Protein AF-A0A1V2ATU9-F1 (afdb_monomer_lite)

Secondary structure (DSSP, 8-state):
--HHHHHHHHHHHHHHHHHHHHHH-----S-HHHHHHHHHHHHHHHS-TTEEEEEE--EEE-SSTT-EEEPPPEEEEEEETTS--S-------

Sequence (93 aa):
MNLKEFHKTTTDELLAITNRVKNLIHHWPEVGRHKEAVLKNVIKRFIPEKYSIGTGFVIKQTHNRGEHLSSKQIDLIIYDDTSPILCKYSDLG

Foldseek 3Di:
DDVVVVVVVVVVLLVVLVVVLVVVCPDDDPDVVVVLVVSLVSSVVRDDPQKDKDWAWDWDDDPDPPDIDIDDTDSIDI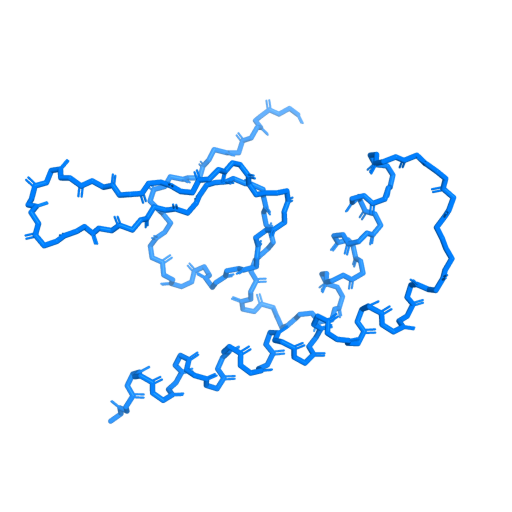DGPVPDDPDDDDPPD

pLDDT: mean 72.02, std 10.71, range [33.03, 86.81]

Radius of gyration: 15.55 Å; chains: 1; bounding box: 28×39×38 Å

Structure (mmCIF, N/CA/C/O backbone):
data_AF-A0A1V2ATU9-F1
#
_entry.id   AF-A0A1V2ATU9-F1
#
loop_
_atom_site.group_PDB
_atom_site.id
_atom_site.type_symbol
_atom_site.label_atom_id
_atom_site.label_alt_id
_atom_site.label_comp_id
_atom_site.label_asym_id
_atom_site.label_entity_id
_atom_site.label_seq_id
_atom_site.pdbx_PDB_ins_code
_atom_site.Cartn_x
_atom_site.Cartn_y
_atom_site.Cartn_z
_atom_site.occupancy
_atom_site.B_iso_or_equiv
_atom_site.auth_seq_id
_atom_site.auth_comp_id
_atom_site.auth_asym_id
_atom_site.auth_atom_id
_atom_site.pdbx_PDB_model_num
ATOM 1 N N . MET A 1 1 ? -15.673 23.286 1.531 1.00 54.59 1 MET A N 1
ATOM 2 C CA . MET A 1 1 ? -15.148 21.913 1.688 1.00 54.59 1 MET A CA 1
ATOM 3 C C . MET A 1 1 ? -13.709 21.912 1.184 1.00 54.59 1 MET A C 1
ATOM 5 O O . MET A 1 1 ? -13.494 22.188 0.012 1.00 54.59 1 MET A O 1
ATOM 9 N N . ASN A 1 2 ? -12.722 21.769 2.074 1.00 80.81 2 ASN A N 1
ATOM 10 C CA . ASN A 1 2 ? -11.303 21.913 1.732 1.00 80.81 2 ASN A CA 1
ATOM 11 C C . ASN A 1 2 ? -10.724 20.556 1.306 1.00 80.81 2 ASN A C 1
ATOM 13 O O . ASN A 1 2 ? -10.366 19.733 2.144 1.00 80.81 2 ASN A O 1
ATOM 17 N N . LEU A 1 3 ? -10.649 20.320 -0.006 1.00 77.44 3 LEU A N 1
ATOM 18 C CA . LEU A 1 3 ? -10.180 19.055 -0.583 1.00 77.44 3 LEU A CA 1
ATOM 19 C C . LEU A 1 3 ? -8.750 18.699 -0.138 1.00 77.44 3 LEU A C 1
ATOM 21 O O . LEU A 1 3 ? -8.444 17.542 0.132 1.00 77.44 3 LEU A O 1
ATOM 25 N N . LYS A 1 4 ? -7.878 19.705 0.005 1.00 77.81 4 LYS A N 1
ATOM 26 C CA . LYS A 1 4 ? -6.495 19.512 0.462 1.00 77.81 4 LYS A CA 1
ATOM 27 C C . LYS A 1 4 ? -6.443 18.998 1.900 1.00 77.81 4 LYS A C 1
ATOM 29 O O . LYS A 1 4 ? -5.629 18.138 2.219 1.00 77.81 4 LYS A O 1
ATOM 34 N N . GLU A 1 5 ? -7.306 19.530 2.755 1.00 78.31 5 GLU A N 1
ATOM 35 C CA . GLU A 1 5 ? -7.398 19.137 4.160 1.00 78.31 5 GLU A CA 1
ATOM 36 C C . GLU A 1 5 ? -7.983 17.731 4.308 1.00 78.31 5 GLU A C 1
ATOM 38 O O . GLU A 1 5 ? -7.431 16.930 5.053 1.00 78.31 5 GLU A O 1
ATOM 43 N N . PHE A 1 6 ? -8.984 17.381 3.495 1.00 77.25 6 PHE A N 1
ATOM 44 C CA . PHE A 1 6 ? -9.513 16.017 3.403 1.00 77.25 6 PHE A CA 1
ATOM 45 C C . PHE A 1 6 ? -8.449 14.987 2.978 1.00 77.25 6 PHE A C 1
ATOM 47 O O . PHE A 1 6 ? -8.318 13.927 3.591 1.00 77.25 6 PHE A O 1
ATOM 54 N N . HIS A 1 7 ? -7.641 15.292 1.957 1.00 72.62 7 HIS A N 1
ATOM 55 C CA . HIS A 1 7 ? -6.539 14.407 1.559 1.00 72.62 7 HIS A CA 1
ATOM 56 C C . HIS A 1 7 ? -5.454 14.307 2.635 1.00 72.62 7 HIS A C 1
ATOM 58 O O . HIS A 1 7 ? -4.848 13.247 2.802 1.00 72.62 7 HIS A O 1
ATOM 64 N N . LYS A 1 8 ? -5.214 15.391 3.383 1.00 78.75 8 LYS A N 1
ATOM 65 C CA . LYS A 1 8 ? -4.255 15.393 4.488 1.00 78.75 8 LYS A CA 1
ATOM 66 C C . LYS A 1 8 ? -4.712 14.465 5.615 1.00 78.75 8 LYS A C 1
ATOM 68 O O . LYS A 1 8 ? -3.955 13.574 5.980 1.00 78.75 8 LYS A O 1
ATOM 73 N N . THR A 1 9 ? -5.952 14.596 6.087 1.00 82.44 9 THR A N 1
ATOM 74 C CA . THR A 1 9 ? -6.483 13.726 7.152 1.00 82.44 9 THR A CA 1
ATOM 75 C C . THR A 1 9 ? -6.535 12.261 6.717 1.00 82.44 9 THR A C 1
ATOM 77 O O . THR A 1 9 ? -6.163 11.377 7.480 1.00 82.44 9 THR A O 1
ATOM 80 N N . THR A 1 10 ? -6.889 12.003 5.455 1.00 72.88 10 THR A N 1
ATOM 81 C CA . THR A 1 10 ? -6.824 10.668 4.833 1.00 72.88 10 THR A CA 1
ATOM 82 C C . THR A 1 10 ? -5.399 10.099 4.866 1.00 72.88 10 THR A C 1
ATOM 84 O O . THR A 1 10 ? -5.191 8.936 5.203 1.00 72.88 10 THR A O 1
ATOM 87 N N . THR A 1 11 ? -4.391 10.920 4.563 1.00 75.62 11 THR A N 1
ATOM 88 C CA . THR A 1 11 ? -2.981 10.502 4.612 1.00 75.62 11 THR A CA 1
ATOM 89 C C . THR A 1 11 ? -2.537 10.183 6.040 1.00 75.62 11 THR A C 1
ATOM 91 O O . THR A 1 11 ? -1.840 9.190 6.258 1.00 75.62 11 THR A O 1
ATOM 94 N N . ASP A 1 12 ? -2.967 10.982 7.016 1.00 82.06 12 ASP A N 1
ATOM 95 C CA . ASP A 1 12 ? -2.631 10.780 8.428 1.00 82.06 12 ASP A CA 1
ATOM 96 C C . ASP A 1 12 ? -3.222 9.460 8.967 1.00 82.06 12 ASP A C 1
ATOM 98 O O . ASP A 1 12 ? -2.530 8.710 9.663 1.00 82.06 12 ASP A O 1
ATOM 102 N N . GLU A 1 13 ? -4.455 9.110 8.575 1.00 78.31 13 GLU A N 1
ATOM 103 C CA . GLU A 1 13 ? -5.074 7.806 8.872 1.00 78.31 13 GLU A CA 1
ATOM 104 C C . GLU A 1 13 ? -4.242 6.639 8.313 1.00 78.31 13 GLU A C 1
ATOM 106 O O . GLU A 1 13 ? -3.931 5.679 9.029 1.00 78.31 13 GLU A O 1
ATOM 111 N N . LEU A 1 14 ? -3.838 6.730 7.041 1.00 72.75 14 LEU A N 1
ATOM 112 C CA . LEU A 1 14 ? -3.028 5.707 6.370 1.00 72.75 14 LEU A CA 1
ATOM 113 C C . LEU A 1 14 ? -1.662 5.527 7.047 1.00 72.75 14 LEU A C 1
ATOM 115 O O . LEU A 1 14 ? -1.182 4.397 7.220 1.00 72.75 14 LEU A O 1
ATOM 119 N N . LEU A 1 15 ? -1.043 6.628 7.474 1.00 78.12 15 LEU A N 1
ATOM 120 C CA . LEU A 1 15 ? 0.236 6.598 8.174 1.00 78.12 15 LEU A CA 1
ATOM 121 C C . LEU A 1 15 ? 0.103 5.953 9.560 1.00 78.12 15 LEU A C 1
ATOM 123 O O . LEU A 1 15 ? 0.944 5.133 9.941 1.00 78.12 15 LEU A O 1
ATOM 127 N N . ALA A 1 16 ? -0.971 6.256 10.293 1.00 80.56 16 ALA A N 1
ATOM 128 C CA . ALA A 1 16 ? -1.248 5.649 11.591 1.00 80.56 16 ALA A CA 1
ATOM 129 C C . ALA A 1 16 ? -1.417 4.124 11.484 1.00 80.56 16 ALA A C 1
ATOM 131 O O . ALA A 1 16 ? -0.837 3.376 12.276 1.00 80.56 16 ALA A O 1
ATOM 132 N N . ILE A 1 17 ? -2.147 3.646 10.472 1.00 72.44 17 ILE A N 1
ATOM 133 C CA . ILE A 1 17 ? -2.320 2.209 10.211 1.00 72.44 17 ILE A CA 1
ATOM 134 C C . ILE A 1 17 ? -0.979 1.559 9.858 1.00 72.44 17 ILE A C 1
ATOM 136 O O . ILE A 1 17 ? -0.625 0.525 10.427 1.00 72.44 17 ILE A O 1
ATOM 140 N N . THR A 1 18 ? -0.189 2.201 8.995 1.00 70.81 18 THR A N 1
ATOM 141 C CA . THR A 1 18 ? 1.155 1.729 8.629 1.00 70.81 18 THR A CA 1
ATOM 142 C C . THR A 1 18 ? 2.051 1.575 9.859 1.00 70.81 18 THR A C 1
ATOM 144 O O . THR A 1 18 ? 2.735 0.562 10.011 1.00 70.81 18 THR A O 1
ATOM 147 N N . ASN A 1 19 ? 2.022 2.546 10.773 1.00 75.81 19 ASN A N 1
ATOM 148 C CA . ASN A 1 19 ? 2.807 2.499 12.006 1.00 75.81 19 ASN A CA 1
ATOM 149 C C . ASN A 1 19 ? 2.348 1.375 12.947 1.00 75.81 19 ASN A C 1
ATOM 151 O O . ASN A 1 19 ? 3.186 0.671 13.508 1.00 75.81 19 ASN A O 1
ATOM 155 N N . ARG A 1 20 ? 1.036 1.135 13.074 1.00 73.81 20 ARG A N 1
ATOM 156 C CA . ARG A 1 20 ? 0.499 0.005 13.859 1.00 73.81 20 ARG A CA 1
ATOM 157 C C . ARG A 1 20 ? 0.968 -1.342 13.312 1.00 73.81 20 ARG A C 1
ATOM 159 O O . ARG A 1 20 ? 1.350 -2.215 14.085 1.00 73.81 20 ARG A O 1
ATOM 166 N N . VAL A 1 21 ? 0.979 -1.490 11.990 1.00 68.69 21 VAL A N 1
ATOM 167 C CA . VAL A 1 21 ? 1.429 -2.709 11.304 1.00 68.69 21 VAL A CA 1
ATOM 168 C C . VAL A 1 21 ? 2.927 -2.923 11.509 1.00 68.69 21 VAL A C 1
ATOM 170 O O . VAL A 1 21 ? 3.335 -4.024 11.866 1.00 68.69 21 VAL A O 1
ATOM 173 N N . LYS A 1 22 ? 3.746 -1.872 11.370 1.00 69.00 22 LYS A N 1
ATOM 174 C CA . LYS A 1 22 ? 5.187 -1.936 11.670 1.00 69.00 22 LYS A CA 1
ATOM 175 C C . LYS A 1 22 ? 5.456 -2.405 13.100 1.00 69.00 22 LYS A C 1
ATOM 177 O O . LYS A 1 22 ? 6.308 -3.260 13.302 1.00 69.00 22 LYS A O 1
ATOM 182 N N . ASN A 1 23 ? 4.700 -1.894 14.071 1.00 70.50 23 ASN A N 1
ATOM 183 C CA . ASN A 1 23 ? 4.865 -2.265 15.477 1.00 70.50 23 ASN A CA 1
ATOM 184 C C . ASN A 1 23 ? 4.441 -3.712 15.775 1.00 70.50 23 ASN A C 1
ATOM 186 O O . ASN A 1 23 ? 4.980 -4.326 16.692 1.00 70.50 23 ASN A O 1
ATOM 190 N N . LEU A 1 24 ? 3.490 -4.260 15.013 1.00 66.44 24 LEU A N 1
ATOM 191 C CA . LEU A 1 24 ? 2.998 -5.626 15.199 1.00 66.44 24 LEU A CA 1
ATOM 192 C C . LEU A 1 24 ? 3.968 -6.683 14.646 1.00 66.44 24 LEU A C 1
ATOM 194 O O . LEU A 1 24 ? 3.994 -7.811 15.133 1.00 66.44 24 LEU A O 1
ATOM 198 N N . ILE A 1 25 ? 4.765 -6.340 13.632 1.00 64.69 25 ILE A N 1
ATOM 199 C CA . ILE A 1 25 ? 5.586 -7.306 12.900 1.00 64.69 25 ILE A CA 1
ATOM 200 C C . ILE A 1 25 ? 7.060 -7.193 13.325 1.00 64.69 25 ILE A C 1
ATOM 202 O O . ILE A 1 25 ? 7.901 -6.681 12.590 1.00 64.69 25 ILE A O 1
ATOM 206 N N . HIS A 1 26 ? 7.371 -7.666 14.537 1.00 58.56 26 HIS A N 1
ATOM 207 C CA . HIS A 1 26 ? 8.716 -7.589 15.134 1.00 58.56 26 HIS A CA 1
ATOM 208 C C . HIS A 1 26 ? 9.674 -8.717 14.682 1.00 58.56 26 HIS A C 1
ATOM 210 O O . HIS A 1 26 ? 10.888 -8.561 14.768 1.00 58.56 26 HIS A O 1
ATOM 216 N N . HIS A 1 27 ? 9.158 -9.842 14.165 1.00 55.16 27 HIS A N 1
ATOM 217 C CA . HIS A 1 27 ? 9.963 -10.985 13.710 1.00 55.16 27 HIS A CA 1
ATOM 218 C C . HIS A 1 27 ? 9.409 -11.587 12.413 1.00 55.16 27 HIS A C 1
ATOM 220 O O . HIS A 1 27 ? 8.268 -12.037 12.360 1.00 55.16 27 HIS A O 1
ATOM 226 N N . TRP A 1 28 ? 10.238 -11.620 11.367 1.00 60.72 28 TRP A N 1
ATOM 227 C CA . TRP A 1 28 ? 9.905 -12.188 10.059 1.00 60.72 28 TRP A CA 1
ATOM 228 C C . TRP A 1 28 ? 10.759 -13.432 9.759 1.00 60.72 28 TRP A C 1
ATOM 230 O O . TRP A 1 28 ? 11.973 -13.287 9.622 1.00 60.72 28 TRP A O 1
ATOM 240 N N . PRO A 1 29 ? 10.165 -14.613 9.519 1.00 53.00 29 PRO A N 1
ATOM 241 C CA . PRO A 1 29 ? 10.835 -15.718 8.825 1.00 53.00 29 PRO A CA 1
ATOM 242 C C . PRO A 1 29 ? 11.055 -15.386 7.334 1.00 53.00 29 PRO A C 1
ATOM 244 O O . PRO A 1 29 ? 10.242 -14.699 6.717 1.00 53.00 29 PRO A O 1
ATOM 247 N N . GLU A 1 30 ? 12.157 -15.844 6.739 1.00 54.66 30 GLU A N 1
ATOM 248 C CA . GLU A 1 30 ? 12.829 -15.250 5.563 1.00 54.66 30 GLU A CA 1
ATOM 249 C C . GLU A 1 30 ? 12.140 -15.300 4.177 1.00 54.66 30 GLU A C 1
ATOM 251 O O . GLU A 1 30 ? 12.653 -14.695 3.239 1.00 54.66 30 GLU A O 1
ATOM 256 N N . VAL A 1 31 ? 10.964 -15.903 3.988 1.00 61.34 31 VAL A N 1
ATOM 257 C CA . VAL A 1 31 ? 10.423 -16.112 2.623 1.00 61.34 31 VAL A CA 1
ATOM 258 C C . VAL A 1 31 ? 9.669 -14.883 2.087 1.00 61.34 31 VAL A C 1
ATOM 260 O O . VAL A 1 31 ? 8.486 -14.704 2.371 1.00 61.34 31 VAL A O 1
ATOM 263 N N . GLY A 1 32 ? 10.328 -14.056 1.263 1.00 62.84 32 GLY A N 1
ATOM 264 C CA . GLY A 1 32 ? 9.826 -12.762 0.749 1.00 62.84 32 GLY A CA 1
ATOM 265 C C . GLY A 1 32 ? 8.377 -12.743 0.229 1.00 62.84 32 GLY A C 1
ATOM 266 O O . GLY A 1 32 ? 7.603 -11.872 0.611 1.00 62.84 32 GLY A O 1
ATOM 267 N N . ARG A 1 33 ? 7.951 -13.757 -0.537 1.00 65.88 33 ARG A N 1
ATOM 268 C CA . ARG A 1 33 ? 6.571 -13.849 -1.068 1.00 65.88 33 ARG A CA 1
ATOM 269 C C . ARG A 1 33 ? 5.516 -14.093 0.014 1.00 65.88 33 ARG A C 1
ATOM 271 O O . ARG A 1 33 ? 4.415 -13.552 -0.037 1.00 65.88 33 ARG A O 1
ATOM 278 N N . HIS A 1 34 ? 5.863 -14.908 1.010 1.00 64.62 34 HIS A N 1
ATOM 279 C CA . HIS A 1 34 ? 5.007 -15.129 2.171 1.00 64.62 34 HIS A CA 1
ATOM 280 C C . HIS A 1 34 ? 4.935 -13.857 3.022 1.00 64.62 34 HIS A C 1
ATOM 282 O O . HIS A 1 34 ? 3.878 -13.548 3.574 1.00 64.62 34 HIS A O 1
ATOM 288 N N . LYS A 1 35 ? 6.023 -13.068 3.048 1.00 68.62 35 LYS A N 1
ATOM 289 C CA . LYS A 1 35 ? 6.035 -11.786 3.750 1.00 68.62 35 LYS A CA 1
ATOM 290 C C . LYS A 1 35 ? 5.019 -10.807 3.185 1.00 68.62 35 LYS A C 1
ATOM 292 O O . LYS A 1 35 ? 4.199 -10.263 3.919 1.00 68.62 35 LYS A O 1
ATOM 297 N N . GLU A 1 36 ? 5.013 -10.640 1.873 1.00 69.69 36 GLU A N 1
ATOM 298 C CA . GLU A 1 36 ? 4.070 -9.742 1.207 1.00 69.69 36 GLU A CA 1
ATOM 299 C C . GLU A 1 36 ? 2.612 -10.159 1.416 1.00 69.69 36 GLU A C 1
ATOM 301 O O . GLU A 1 36 ? 1.766 -9.307 1.682 1.00 69.69 36 GLU A O 1
ATOM 306 N N . ALA A 1 37 ? 2.308 -11.458 1.352 1.00 74.25 37 ALA A N 1
ATOM 307 C CA . ALA A 1 37 ? 0.951 -11.960 1.560 1.00 74.25 37 ALA A CA 1
ATOM 308 C C . ALA A 1 37 ? 0.453 -11.719 2.996 1.00 74.25 37 ALA A C 1
ATOM 310 O O . ALA A 1 37 ? -0.670 -11.247 3.194 1.00 74.25 37 ALA A O 1
ATOM 311 N N . VAL A 1 38 ? 1.291 -11.994 4.002 1.00 76.00 38 VAL A N 1
ATOM 312 C CA . VAL A 1 38 ? 0.959 -11.731 5.411 1.00 76.00 38 VAL A CA 1
ATOM 313 C C . VAL A 1 38 ? 0.801 -10.231 5.648 1.00 76.00 38 VAL A C 1
ATOM 315 O O . VAL A 1 38 ? -0.189 -9.819 6.249 1.00 76.00 38 VAL A O 1
ATOM 318 N N . LEU A 1 39 ? 1.706 -9.404 5.118 1.00 76.50 39 LEU A N 1
ATOM 319 C CA . LEU A 1 39 ? 1.631 -7.949 5.244 1.00 76.50 39 LEU A CA 1
ATOM 320 C C . LEU A 1 39 ? 0.345 -7.394 4.615 1.00 76.50 39 LEU A C 1
ATOM 322 O O . LEU A 1 39 ? -0.375 -6.642 5.269 1.00 76.50 39 LEU A O 1
ATOM 326 N N . LYS A 1 40 ? 0.009 -7.815 3.389 1.00 77.88 40 LYS A N 1
ATOM 327 C CA . LYS A 1 40 ? -1.238 -7.440 2.703 1.00 77.88 40 LYS A CA 1
ATOM 328 C C . LYS A 1 40 ? -2.466 -7.827 3.525 1.00 77.88 40 LYS A C 1
ATOM 330 O O . LYS A 1 40 ? -3.356 -7.001 3.708 1.00 77.88 40 LYS A O 1
ATOM 335 N N . ASN A 1 41 ? -2.496 -9.043 4.069 1.00 77.19 41 ASN A N 1
ATOM 336 C CA . ASN A 1 41 ? -3.613 -9.525 4.885 1.00 77.19 41 ASN A CA 1
ATOM 337 C C . ASN A 1 41 ? -3.750 -8.776 6.214 1.00 77.19 41 ASN A C 1
ATOM 339 O O . ASN A 1 41 ? -4.867 -8.467 6.625 1.00 77.19 41 ASN A O 1
ATOM 343 N N . VAL A 1 42 ? -2.637 -8.473 6.883 1.00 76.62 42 VAL A N 1
ATOM 344 C CA . VAL A 1 42 ? -2.640 -7.689 8.123 1.00 76.62 42 VAL A CA 1
ATOM 345 C C . VAL A 1 42 ? -3.144 -6.280 7.831 1.00 76.62 42 VAL A C 1
ATOM 347 O O . VAL A 1 42 ? -4.096 -5.841 8.465 1.00 76.62 42 VAL A O 1
ATOM 350 N N . ILE A 1 43 ? -2.590 -5.601 6.825 1.00 76.81 43 ILE A N 1
ATOM 351 C CA . ILE A 1 43 ? -3.010 -4.244 6.450 1.00 76.81 43 ILE A CA 1
ATOM 352 C C . ILE A 1 43 ? -4.490 -4.224 6.062 1.00 76.81 43 ILE A C 1
ATOM 354 O O . ILE A 1 43 ? -5.216 -3.371 6.561 1.00 76.81 43 ILE A O 1
ATOM 358 N N . LYS A 1 44 ? -4.971 -5.206 5.284 1.00 80.12 44 LYS A N 1
ATOM 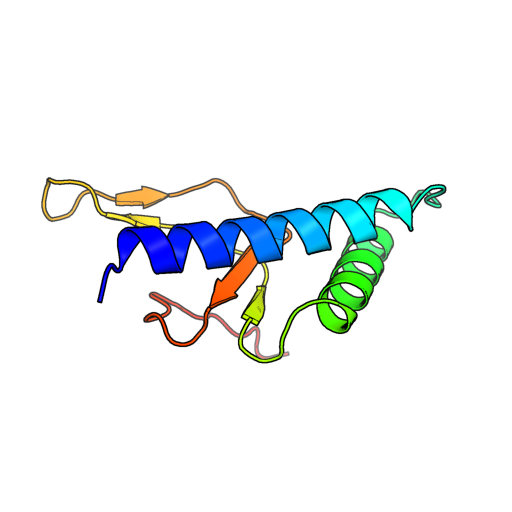359 C CA . LYS A 1 44 ? -6.387 -5.326 4.894 1.00 80.12 44 LYS A CA 1
ATOM 360 C C . LYS A 1 44 ? -7.342 -5.362 6.092 1.00 80.12 44 LYS A C 1
ATOM 362 O O . LYS A 1 44 ? -8.456 -4.874 5.984 1.00 80.12 44 LYS A O 1
ATOM 367 N N . ARG A 1 45 ? -6.919 -5.921 7.231 1.00 79.25 45 ARG A N 1
ATOM 368 C CA . ARG A 1 45 ? -7.733 -5.978 8.461 1.00 79.25 45 ARG A CA 1
ATOM 369 C C . ARG A 1 45 ? -7.779 -4.658 9.230 1.00 79.25 45 ARG A C 1
ATOM 371 O O . ARG A 1 45 ? -8.667 -4.486 10.056 1.00 79.25 45 ARG A O 1
ATOM 378 N N . PHE A 1 46 ? -6.810 -3.769 9.015 1.00 76.88 46 PHE A N 1
ATOM 379 C CA . PHE A 1 46 ? -6.687 -2.510 9.756 1.00 76.88 46 PHE A CA 1
ATOM 380 C C . PHE A 1 46 ? -7.050 -1.272 8.933 1.00 76.88 46 PHE A C 1
ATOM 382 O O . PHE A 1 46 ? -7.201 -0.199 9.517 1.00 76.88 46 PHE A O 1
ATOM 389 N N . ILE A 1 47 ? -7.184 -1.396 7.611 1.00 77.75 47 ILE A N 1
ATOM 390 C CA . ILE A 1 47 ? -7.668 -0.304 6.768 1.00 77.75 47 ILE A CA 1
ATOM 391 C C . ILE A 1 47 ? -9.205 -0.258 6.746 1.00 77.75 47 ILE A C 1
ATOM 393 O O . ILE A 1 47 ? -9.849 -1.306 6.728 1.00 77.75 47 ILE A O 1
ATOM 397 N N . PRO A 1 48 ? -9.804 0.944 6.734 1.00 78.19 48 PRO A N 1
ATOM 398 C CA . PRO A 1 48 ? -11.223 1.124 6.440 1.00 78.19 48 PRO A CA 1
ATOM 399 C C . PRO A 1 48 ? -11.635 0.517 5.090 1.00 78.19 48 PRO A C 1
ATOM 401 O O . PRO A 1 48 ? -10.855 0.560 4.141 1.00 78.19 48 PRO A O 1
ATOM 404 N N . GLU A 1 49 ? -12.882 0.047 4.977 1.00 78.44 49 GLU A N 1
ATOM 405 C CA . GLU A 1 49 ? -13.413 -0.599 3.758 1.00 78.44 49 GLU A CA 1
ATOM 406 C C . GLU A 1 49 ? -13.374 0.289 2.505 1.00 78.44 49 GLU A C 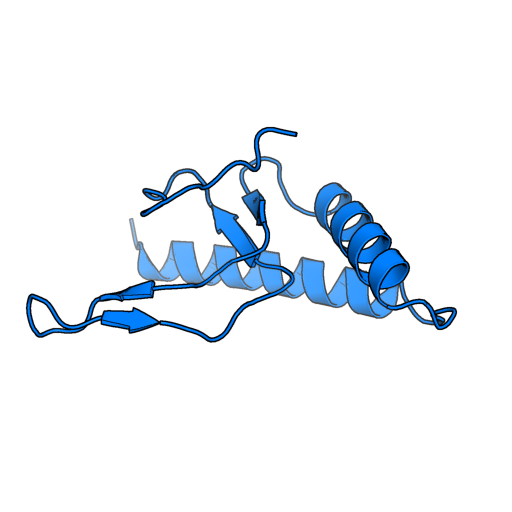1
ATOM 408 O O . GLU A 1 49 ? -13.311 -0.231 1.397 1.00 78.44 49 GLU A O 1
ATOM 413 N N . LYS A 1 50 ? -13.345 1.620 2.671 1.00 79.62 50 LYS A N 1
ATOM 414 C CA . LYS A 1 50 ? -13.193 2.586 1.567 1.00 79.62 50 LYS A CA 1
ATOM 415 C C . LYS A 1 50 ? -11.826 2.538 0.870 1.00 79.62 50 LYS A C 1
ATOM 417 O O . LYS A 1 50 ? -11.638 3.200 -0.143 1.00 79.62 50 LYS A O 1
ATOM 422 N N . TYR A 1 51 ? -10.843 1.838 1.437 1.00 80.44 51 TYR A N 1
ATOM 423 C CA . TYR A 1 51 ? -9.514 1.730 0.848 1.00 80.44 51 TYR A CA 1
ATOM 424 C C . TYR A 1 51 ? -9.276 0.334 0.283 1.00 80.44 51 TYR A C 1
ATOM 426 O O . TYR A 1 51 ? -9.504 -0.689 0.929 1.00 80.44 51 TYR A O 1
ATOM 434 N N . SER A 1 52 ? -8.722 0.308 -0.920 1.00 83.50 52 SER A N 1
ATOM 435 C CA . SER A 1 52 ? -8.295 -0.893 -1.617 1.00 83.50 52 SER A CA 1
ATOM 436 C C . SER A 1 52 ? -6.784 -1.088 -1.504 1.00 83.50 52 SER A C 1
ATOM 438 O O . SER A 1 52 ? -6.011 -0.132 -1.431 1.00 83.50 52 SER A O 1
ATOM 440 N N . ILE A 1 53 ? -6.357 -2.354 -1.518 1.00 81.69 53 ILE A N 1
ATOM 441 C CA . ILE A 1 53 ? -4.942 -2.742 -1.558 1.00 81.69 53 ILE A CA 1
ATOM 442 C C . ILE A 1 53 ? -4.640 -3.380 -2.907 1.00 81.69 53 ILE A C 1
ATOM 444 O O . ILE A 1 53 ? -5.358 -4.278 -3.347 1.00 81.69 53 ILE A O 1
ATOM 448 N N . GLY A 1 54 ? -3.548 -2.960 -3.536 1.00 82.50 54 GLY A N 1
ATOM 449 C CA . GLY A 1 54 ? -3.060 -3.550 -4.776 1.00 82.50 54 GLY A CA 1
ATOM 450 C C . GLY A 1 54 ? -1.542 -3.544 -4.886 1.00 82.50 54 GLY A C 1
ATOM 451 O O . GLY A 1 54 ? -0.826 -3.112 -3.986 1.00 82.50 54 GLY A O 1
ATOM 452 N N . THR A 1 55 ? -1.069 -4.023 -6.026 1.00 82.62 55 THR A N 1
ATOM 453 C CA . THR A 1 55 ? 0.318 -3.933 -6.486 1.00 82.62 55 THR A CA 1
ATOM 454 C C . THR A 1 55 ? 0.272 -3.272 -7.857 1.00 82.62 55 THR A C 1
ATOM 456 O O . THR A 1 55 ? -0.639 -3.558 -8.633 1.00 82.62 55 THR A O 1
ATOM 459 N N . GLY A 1 56 ? 1.205 -2.375 -8.163 1.00 83.94 56 GLY A N 1
ATOM 460 C CA . GLY A 1 56 ? 1.186 -1.695 -9.456 1.00 83.94 56 GLY A CA 1
ATOM 461 C C . GLY A 1 56 ? 2.058 -0.453 -9.510 1.00 83.94 56 GLY A C 1
ATOM 462 O O . GLY A 1 56 ? 3.083 -0.369 -8.839 1.00 83.94 56 GLY A O 1
ATOM 463 N N . PHE A 1 57 ? 1.637 0.515 -10.317 1.00 82.75 57 PHE A N 1
ATOM 464 C CA . PHE A 1 57 ? 2.356 1.760 -10.559 1.00 82.75 57 PHE A CA 1
ATOM 465 C C . PHE A 1 57 ? 1.446 2.946 -10.256 1.00 82.75 57 PHE A C 1
ATOM 467 O O . PHE A 1 57 ? 0.245 2.899 -10.521 1.00 82.75 57 PHE A O 1
ATOM 474 N N . VAL A 1 58 ? 2.024 4.024 -9.738 1.00 82.00 58 VAL A N 1
ATOM 475 C CA . VAL A 1 58 ? 1.329 5.300 -9.563 1.00 82.00 58 VAL A CA 1
ATOM 476 C C . VAL A 1 58 ? 1.745 6.225 -10.696 1.00 82.00 58 VAL A C 1
ATOM 478 O O . VAL A 1 58 ? 2.936 6.428 -10.933 1.00 82.00 58 VAL A O 1
ATOM 481 N N . ILE A 1 59 ? 0.758 6.781 -11.398 1.00 82.19 59 ILE A N 1
ATOM 482 C CA . ILE A 1 59 ? 0.965 7.724 -12.496 1.00 82.19 59 ILE A CA 1
ATOM 483 C C . ILE A 1 59 ? 0.565 9.116 -12.016 1.00 82.19 59 ILE A C 1
ATOM 485 O O . ILE A 1 59 ? -0.553 9.327 -11.548 1.00 82.19 59 ILE A O 1
ATOM 489 N N . LYS A 1 60 ? 1.473 10.077 -12.162 1.00 80.88 60 LYS A N 1
ATOM 490 C CA . LYS A 1 60 ? 1.229 11.493 -11.899 1.00 80.88 60 LYS A CA 1
ATOM 491 C C . LYS A 1 60 ? 1.169 12.249 -13.223 1.00 80.88 60 LYS A C 1
ATOM 493 O O . LYS A 1 60 ? 2.125 12.218 -13.998 1.00 80.88 60 LYS A O 1
ATOM 498 N N . GLN A 1 61 ? 0.063 12.952 -13.457 1.00 74.44 61 GLN A N 1
ATOM 499 C CA . GLN A 1 61 ? -0.052 13.894 -14.573 1.00 74.44 61 GLN A CA 1
ATOM 500 C C . GLN A 1 61 ? 0.874 15.094 -14.336 1.00 74.44 61 GLN A C 1
ATOM 502 O O . GLN A 1 61 ? 0.957 15.602 -13.211 1.00 74.44 61 GLN A O 1
ATOM 507 N N . THR A 1 62 ? 1.584 15.536 -15.373 1.00 75.69 62 THR A N 1
ATOM 508 C CA . THR A 1 62 ? 2.364 16.779 -15.326 1.00 75.69 62 THR A CA 1
ATOM 509 C C . THR A 1 62 ? 1.561 17.934 -15.929 1.00 75.69 62 THR A C 1
ATOM 511 O O . THR A 1 62 ? 0.461 17.755 -16.448 1.00 75.69 62 THR A O 1
ATOM 514 N N . HIS A 1 63 ? 2.100 19.151 -15.836 1.00 75.88 63 HIS A N 1
ATOM 515 C CA . HIS A 1 63 ? 1.488 20.350 -16.417 1.00 75.88 63 HIS A CA 1
ATOM 516 C C . HIS A 1 63 ? 1.421 20.299 -17.955 1.00 75.88 63 HIS A C 1
ATOM 518 O O . HIS A 1 63 ? 0.631 21.023 -18.558 1.00 75.88 63 HIS A O 1
ATOM 524 N N . ASN A 1 64 ? 2.221 19.428 -18.579 1.00 74.88 64 ASN A N 1
ATOM 525 C CA . ASN A 1 64 ? 2.274 19.243 -20.020 1.00 74.88 64 ASN A CA 1
ATOM 526 C C . ASN A 1 64 ? 1.362 18.089 -20.437 1.00 74.88 64 ASN A C 1
ATOM 528 O O . ASN A 1 64 ? 1.511 16.945 -20.007 1.00 74.88 64 ASN A O 1
ATOM 532 N N . ARG A 1 65 ? 0.414 18.384 -21.327 1.00 67.75 65 ARG A N 1
ATOM 533 C CA . ARG A 1 65 ? -0.524 17.390 -21.847 1.00 67.75 65 ARG A CA 1
ATOM 534 C C . ARG A 1 65 ? 0.242 16.318 -22.636 1.00 67.75 65 ARG A C 1
ATOM 536 O O . ARG A 1 65 ? 0.845 16.628 -23.656 1.00 67.75 65 ARG A O 1
ATOM 543 N N . GLY A 1 66 ? 0.190 15.069 -22.171 1.00 69.31 66 GLY A N 1
ATOM 544 C CA . GLY A 1 66 ? 0.879 13.923 -22.785 1.00 69.31 66 GLY A CA 1
ATOM 545 C C . GLY A 1 66 ? 2.103 13.432 -22.008 1.00 69.31 66 GLY A C 1
ATOM 546 O O . GLY A 1 66 ? 2.517 12.291 -22.199 1.00 69.31 66 GLY A O 1
ATOM 547 N N . GLU A 1 67 ? 2.625 14.225 -21.073 1.00 72.25 67 GLU A N 1
ATOM 548 C CA . GLU A 1 67 ? 3.712 13.810 -20.190 1.00 72.25 67 GLU A CA 1
ATOM 549 C C . GLU A 1 67 ? 3.162 13.267 -18.869 1.00 72.25 67 GLU A C 1
ATOM 551 O O . GLU A 1 67 ? 2.320 13.874 -18.201 1.00 72.25 67 GLU A O 1
ATOM 556 N N . HIS A 1 68 ? 3.659 12.099 -18.477 1.00 76.38 68 HIS A N 1
ATOM 557 C CA . HIS A 1 68 ? 3.277 11.449 -17.234 1.00 76.38 68 HIS A CA 1
ATOM 558 C C . HIS A 1 68 ? 4.522 10.941 -16.526 1.00 76.38 68 HIS A C 1
ATOM 560 O O . HIS A 1 68 ? 5.424 10.383 -17.151 1.00 76.38 68 HIS A O 1
ATOM 566 N N . LEU A 1 69 ? 4.554 11.109 -15.209 1.00 78.69 69 LEU A N 1
ATOM 567 C CA . LEU A 1 69 ? 5.580 10.514 -14.367 1.00 78.69 69 LEU A CA 1
ATOM 568 C C . LEU A 1 69 ? 5.017 9.230 -13.772 1.00 78.69 69 LEU A C 1
ATOM 570 O O . LEU A 1 69 ? 4.020 9.273 -13.051 1.00 78.69 69 LEU A O 1
ATOM 574 N N . SER A 1 70 ? 5.647 8.097 -14.068 1.00 82.00 70 SER A N 1
ATOM 575 C CA . SER A 1 70 ? 5.345 6.828 -13.414 1.00 82.00 70 SER A CA 1
ATOM 576 C C . SER A 1 70 ? 6.296 6.582 -12.246 1.00 82.00 70 SER A C 1
ATOM 578 O O . SER A 1 70 ? 7.479 6.930 -12.278 1.00 82.00 70 SER A O 1
ATOM 580 N N . SER A 1 71 ? 5.779 5.962 -11.190 1.00 83.62 71 SER A N 1
ATOM 581 C CA . SER A 1 71 ? 6.620 5.361 -10.161 1.00 83.62 71 SER A CA 1
ATOM 582 C C . SER A 1 71 ? 7.305 4.095 -10.690 1.00 83.62 71 SER A C 1
ATOM 584 O O . SER A 1 71 ? 6.936 3.547 -11.729 1.00 83.62 71 SER A O 1
ATOM 586 N N . LYS A 1 72 ? 8.259 3.562 -9.920 1.00 86.81 72 LYS A N 1
ATOM 587 C CA . LYS A 1 72 ? 8.648 2.146 -10.042 1.00 86.81 72 LYS A CA 1
ATOM 588 C C . LYS A 1 72 ? 7.476 1.240 -9.632 1.00 86.81 72 LYS A C 1
ATOM 590 O O . LYS A 1 72 ? 6.480 1.738 -9.103 1.00 86.81 72 LYS A O 1
ATOM 595 N N . GLN A 1 73 ? 7.599 -0.068 -9.864 1.00 81.25 73 GLN A N 1
ATOM 596 C CA . GLN A 1 73 ? 6.636 -1.045 -9.351 1.00 81.25 73 GLN A CA 1
ATOM 597 C C . GLN A 1 73 ? 6.580 -0.946 -7.823 1.00 81.25 73 GLN A C 1
ATOM 599 O O . GLN A 1 73 ? 7.616 -0.900 -7.162 1.00 81.25 73 GLN A O 1
ATOM 604 N N . ILE A 1 74 ? 5.368 -0.865 -7.284 1.00 82.19 74 ILE A N 1
ATOM 605 C CA . ILE A 1 74 ? 5.097 -0.783 -5.854 1.00 82.19 74 ILE A CA 1
ATOM 606 C C . ILE A 1 74 ? 4.373 -2.063 -5.451 1.00 82.19 74 ILE A C 1
ATOM 608 O O . ILE A 1 74 ? 3.256 -2.321 -5.907 1.00 82.19 74 ILE A O 1
ATOM 612 N N . ASP A 1 75 ? 4.995 -2.836 -4.564 1.00 74.31 75 ASP A N 1
ATOM 613 C CA . ASP A 1 75 ? 4.485 -4.134 -4.105 1.00 74.31 75 ASP A CA 1
ATOM 614 C C . ASP A 1 75 ? 3.199 -4.013 -3.276 1.00 74.31 75 ASP A C 1
ATOM 616 O O . ASP A 1 75 ? 2.373 -4.930 -3.252 1.00 74.31 75 ASP A O 1
ATOM 620 N N . LEU A 1 76 ? 2.998 -2.860 -2.634 1.00 78.19 76 LEU A N 1
ATOM 621 C CA . LEU A 1 76 ? 1.834 -2.553 -1.814 1.00 78.19 76 LEU A CA 1
ATOM 622 C C . LEU A 1 76 ? 1.397 -1.092 -1.996 1.00 78.19 76 LEU A C 1
ATOM 624 O O . LEU A 1 76 ? 2.059 -0.168 -1.526 1.00 78.19 76 LEU A O 1
ATOM 628 N N . ILE A 1 77 ? 0.241 -0.900 -2.620 1.00 80.88 77 ILE A N 1
ATOM 629 C CA . ILE A 1 77 ? -0.429 0.391 -2.773 1.00 80.88 77 ILE A CA 1
ATOM 630 C C . ILE A 1 77 ? -1.727 0.332 -1.977 1.00 80.88 77 ILE A C 1
ATOM 632 O O . ILE A 1 77 ? -2.529 -0.575 -2.194 1.00 80.88 77 ILE A O 1
ATOM 636 N N . ILE A 1 78 ? -1.937 1.303 -1.090 1.00 81.38 78 ILE A N 1
ATOM 637 C CA . ILE A 1 78 ? -3.233 1.552 -0.453 1.00 81.38 78 ILE A CA 1
ATOM 638 C C . ILE A 1 78 ? -3.822 2.783 -1.134 1.00 81.38 78 ILE A C 1
ATOM 640 O O . ILE A 1 78 ? -3.177 3.832 -1.161 1.00 81.38 78 ILE A O 1
ATOM 644 N N . TYR A 1 79 ? -5.004 2.649 -1.722 1.00 78.62 79 TYR A N 1
ATOM 645 C CA . TYR A 1 79 ? -5.642 3.721 -2.481 1.00 78.62 79 TYR A CA 1
ATOM 646 C C . TYR A 1 79 ? -7.147 3.749 -2.238 1.00 78.62 79 TYR A C 1
ATOM 648 O O . TYR A 1 79 ? -7.751 2.748 -1.867 1.00 78.62 79 TYR A O 1
ATOM 656 N N . ASP A 1 80 ? -7.735 4.919 -2.439 1.00 80.19 80 ASP A N 1
ATOM 657 C CA . ASP A 1 80 ? -9.179 5.123 -2.428 1.00 80.19 80 ASP A CA 1
ATOM 658 C C . ASP A 1 80 ? -9.732 4.795 -3.826 1.00 80.19 80 ASP A C 1
ATOM 660 O O . ASP A 1 80 ? -9.264 5.356 -4.822 1.00 80.19 80 ASP A O 1
ATOM 664 N N . ASP A 1 81 ? -10.676 3.858 -3.915 1.00 71.56 81 ASP A N 1
ATOM 665 C CA . ASP A 1 81 ? -11.273 3.418 -5.182 1.00 71.56 81 ASP A CA 1
ATOM 666 C C . ASP A 1 81 ? -12.425 4.315 -5.663 1.00 71.56 81 ASP A C 1
ATOM 668 O O . ASP A 1 81 ? -12.929 4.129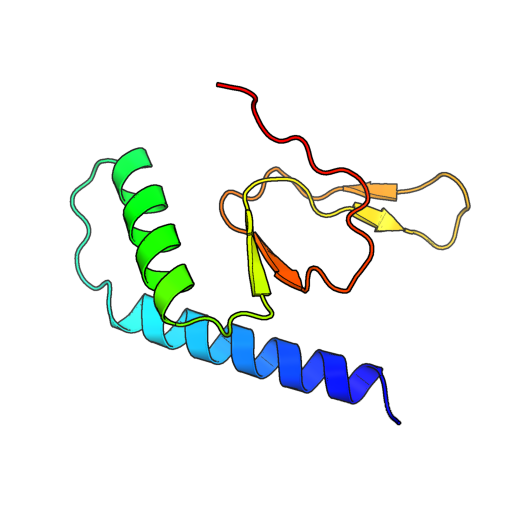 -6.773 1.00 71.56 81 ASP A O 1
ATOM 672 N N . THR A 1 82 ? -12.783 5.344 -4.886 1.00 67.44 82 THR A N 1
ATOM 673 C CA . THR A 1 82 ? -13.684 6.419 -5.327 1.00 67.44 82 THR A CA 1
ATOM 674 C C . THR A 1 82 ? -13.014 7.369 -6.323 1.00 67.44 82 THR A C 1
ATOM 676 O O . THR A 1 82 ? -13.698 8.088 -7.054 1.00 67.44 82 THR A O 1
ATOM 679 N N . SER A 1 83 ? -11.677 7.367 -6.393 1.00 61.03 83 SER A N 1
ATOM 680 C CA . SER A 1 83 ? -10.919 8.076 -7.427 1.00 61.03 83 SER A CA 1
ATOM 681 C C . SER A 1 83 ? -10.766 7.203 -8.678 1.00 61.03 83 SER A C 1
ATOM 683 O O . SER A 1 83 ? -10.535 6.000 -8.555 1.00 61.03 83 SER A O 1
ATOM 685 N N . PRO A 1 84 ? -10.849 7.774 -9.897 1.00 59.66 84 PRO A N 1
ATOM 686 C CA . PRO A 1 84 ? -10.795 6.990 -11.125 1.00 59.66 84 PRO A CA 1
ATOM 687 C C . PRO A 1 84 ? -9.469 6.230 -11.231 1.00 59.66 84 PRO A C 1
ATOM 689 O O . PRO A 1 84 ? -8.397 6.818 -11.385 1.00 59.66 84 PRO A O 1
ATOM 692 N N . ILE A 1 85 ? -9.553 4.901 -11.165 1.00 61.66 85 ILE A N 1
ATOM 693 C CA . ILE A 1 85 ? -8.423 4.011 -11.417 1.00 61.66 85 ILE A CA 1
ATOM 694 C C . ILE A 1 85 ? -8.122 4.084 -12.915 1.00 61.66 85 ILE A C 1
ATOM 696 O O . ILE A 1 85 ? -8.948 3.686 -13.732 1.00 61.66 85 ILE A O 1
ATOM 700 N N . LEU A 1 86 ? -6.941 4.595 -13.276 1.00 58.59 86 LEU A N 1
ATOM 701 C CA . LEU A 1 86 ? -6.565 4.809 -14.679 1.00 58.59 86 LEU A CA 1
ATOM 702 C C . LEU A 1 86 ? -6.555 3.505 -15.486 1.00 58.59 86 LEU A C 1
ATOM 704 O O . LEU A 1 86 ? -7.018 3.490 -16.619 1.00 58.59 86 LEU A O 1
ATOM 708 N N . CYS A 1 87 ? -6.065 2.421 -14.881 1.00 53.25 87 CYS A N 1
ATOM 709 C CA . CYS A 1 87 ? -6.114 1.064 -15.415 1.00 53.25 87 CYS A CA 1
ATOM 710 C C . CYS A 1 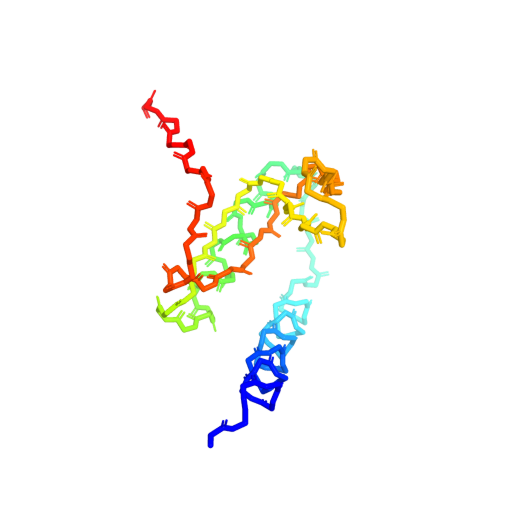87 ? -6.097 0.074 -14.246 1.00 53.25 87 CYS A C 1
ATOM 712 O O . CYS A 1 87 ? -5.206 0.138 -13.399 1.00 53.25 87 CYS A O 1
ATOM 714 N N . LYS A 1 88 ? -7.044 -0.867 -14.213 1.00 57.75 88 LYS A N 1
ATOM 715 C CA . LYS A 1 88 ? -7.017 -2.018 -13.303 1.00 57.75 88 LYS A CA 1
ATOM 716 C C . LYS A 1 88 ? -6.852 -3.271 -14.148 1.00 57.75 88 LYS A C 1
ATOM 718 O O . LYS A 1 88 ? -7.784 -3.663 -14.840 1.00 57.75 88 LYS A O 1
ATOM 723 N N . TYR A 1 89 ? -5.672 -3.878 -14.108 1.00 49.44 89 TYR A N 1
ATOM 724 C CA . TYR A 1 89 ? -5.483 -5.206 -14.678 1.00 49.44 89 TYR A CA 1
ATOM 725 C C . TYR A 1 89 ? -5.754 -6.218 -13.565 1.00 49.44 89 TYR A C 1
ATOM 727 O O . TYR A 1 89 ? -4.980 -6.336 -12.618 1.00 49.44 89 TYR A O 1
ATOM 735 N N . SER A 1 90 ? -6.913 -6.866 -13.612 1.00 45.44 90 SER A N 1
ATOM 736 C CA . SER A 1 90 ? -7.154 -8.074 -12.830 1.00 45.44 90 SER A CA 1
ATOM 737 C C . SER A 1 90 ? -6.531 -9.226 -13.601 1.00 45.44 90 SER A C 1
ATOM 739 O O . SER A 1 90 ? -6.999 -9.521 -14.700 1.00 45.44 90 SER A O 1
ATOM 741 N N . ASP A 1 91 ? -5.494 -9.857 -13.050 1.00 46.00 91 ASP A N 1
ATOM 742 C CA . ASP A 1 91 ? -5.071 -11.167 -13.538 1.00 46.00 91 ASP A CA 1
ATOM 743 C C . ASP A 1 91 ? -6.292 -12.096 -13.477 1.00 46.00 91 ASP A C 1
ATOM 745 O O . ASP A 1 91 ? -6.793 -12.427 -12.403 1.00 46.00 91 ASP A O 1
ATOM 749 N N . LEU A 1 92 ? -6.828 -12.431 -14.652 1.00 42.31 92 LEU A N 1
ATOM 750 C CA . LEU A 1 92 ? -7.706 -13.575 -14.837 1.00 42.31 92 LEU A CA 1
ATOM 751 C C . LEU A 1 92 ? -6.827 -14.815 -14.665 1.00 42.31 92 LEU A C 1
ATOM 753 O O . LEU A 1 92 ? -6.018 -15.125 -15.540 1.00 42.31 92 LEU A O 1
ATOM 757 N N . GLY A 1 93 ? -6.979 -15.480 -13.522 1.00 33.03 93 GLY A N 1
ATOM 758 C CA . GLY A 1 93 ? -6.356 -16.758 -13.190 1.00 33.03 93 GLY A CA 1
ATOM 759 C C . GLY A 1 93 ? -7.105 -17.428 -12.057 1.00 33.03 93 GLY A C 1
ATOM 760 O O . GLY A 1 93 ? -6.903 -16.991 -10.903 1.00 33.03 93 GLY A O 1
#

=== Feature glossary ===
The record interleaves many kinds of information about one protein. Here is each kind framed as the question it answers.

Q: What does the local fold look like, residue by residue?
A: A 3Di character summarizes, for each residue, the relative orientation of the Cα frame of its nearest spatial neighbor. Because it encodes fold topology rather than chemistry, 3Di alignments detect remote structural similarity that sequence alignment misses.

Q: Which residues are in helices, strands, or loops?
A: Secondary structure is the local, repeating backbone conformation. DSSP classifies it into eight states by reading the hydrogen-bond network: three helix types (H, G, I), two β types (E, B), two non-regular types (T, S), and unstructured coil (-).

Q: How big and how compact is the whole molecule?
A: Three whole-structure scalars: the radius of gyration (RMS distance of Cα from centroid, in Å), the count of Cα–Cα contacts (pairs closer than 8 Å and separated by more than four residues in sequence — i.e. tertiary, not local, contacts), and the bounding-box dimensions. Together they distinguish compact globular folds from extended fibres or disordered chains.

Q: How confident is the AlphaFold model at each residue?
A: For AlphaFold models, the B-factor field carries pLDDT — the model's own estimate of local accuracy on a 0–100 scale. Regions with pLDDT<50 should be treated as essentially unmodeled; they often correspond to intrinsically disordered segments.

Q: What family and function is it annotated with?
A: Functional annotations link the protein to curated databases. InterPro entries identify conserved domains and families by matching the sequence against member-database signatures (Pfam, PROSITE, CDD, …). Gene Ontology (GO) terms describe molecular function, biological process, and cellular component in a controlled vocabulary. CATH places the structure in a hierarchical fold classification (Class/Architecture/Topology/Homologous-superfamily). The organism is the source species.

Q: What known structures does this most resemble?
A: Nearest PDB neighbors are the top structural matches found b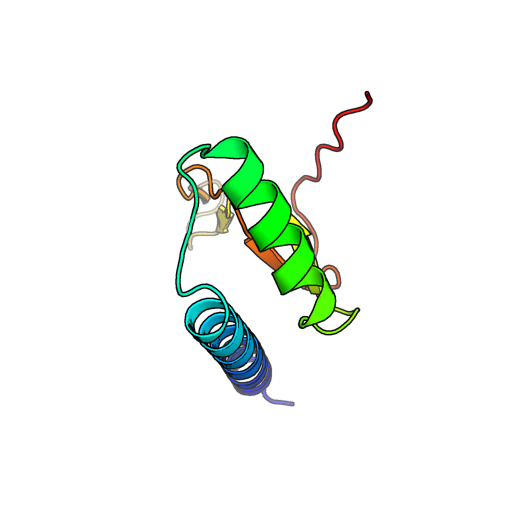y Foldseek when searching this structure against the entire Protein Data Bank. Each hit reports a TM-score (0 to 1; >0.5 almost always implies the same fold) and an E-value. These are *structural* homologs — they may share no detectable sequence similarity.

Q: Which residues are buried vs exposed?
A: Solvent-accessible surface area (SASA) is the area in Å² traced out by the centre of a 1.4 Å probe sphere (a water molecule) rolled over the protein's van der Waals surface (Shrake–Rupley / Lee–Richards construction). Buried residues have near-zero SASA; fully exposed residues can exceed 200 Å². The total SASA scales roughly with the number of surface residues.

Q: What are the backbone torsion angles?
A: φ (phi) and ψ (psi) are the two rotatable backbone dihedrals per residue: φ is the C(i-1)–N–Cα–C torsion, ψ is the N–Cα–C–N(i+1) torsion, both in degrees on (−180°, 180°]. α-helical residues cluster near (−60°, −45°); β-strand residues near (−120°, +130°). A Ramachandran plot is simply a scatter of (φ, ψ) for every residue.

Q: Are the domains correctly placed relative to each other?
A: Predicted aligned error is AlphaFold's pairwise confidence. Unlike pLDDT (per-residue), PAE is per-residue-pair and captures whether two parts of the structure are correctly placed relative to each other. Units are ångströms of expected positional error.

Q: What if only a Cα trace is available?
A: P-SEA three-state annotation labels each residue as helix, strand, or coil based purely on the geometry of the Cα trace. It serves as a fallback when the full backbone (and thus DSSP) is unavailable.

Q: What is the amino-acid chain?
A: This is the polypeptide sequence — one letter per residue, N-terminus first. Length ranges from a few dozen residues for small domains to over a thousand for large multi-domain proteins.

Q: What do the rendered images show?
A: The six renders are orthographic views along the three Cartesian axes in both directions. Representation (cartoon, sticks, or surface) and color scheme (sequence-rainbow or by-chain) vary across proteins so the training set covers all the common visualization conventions.

Q: What do the diagnostic plots show?
A: Plot images: a contact map (which residues are close in 3D, as an N×N binary image), a Ramachandran scatter (backbone torsion angles, revealing secondary-structure composition at a glance), and — for AlphaFold structures — a PAE heatmap (pairwise prediction confidence).

Q: How mobile is each atom in the crystal?
A: B-factor (Debye–Waller factor) reflects atomic displacement in the crystal lattice. It is an experimental observable (units Å²), not a prediction; low values mean the atom is pinned down, high values mean it moves or is heterogeneous across the crystal.

Q: Where is each backbone atom in 3D?
A: The mmCIF table is the protein's shape written out atom by atom. For each backbone N, Cα, C, and carbonyl O, it records an (x, y, z) coordinate triple in Å plus the residue type, chain letter, and residue number.